Protein AF-A0A9D6R5R4-F1 (afdb_monomer)

Secondary structure (DSSP, 8-state):
-HHHHHHHHHHHHHT--TTPPPHHHHHHHHHHHHHHHHTT--HHHH-HHHHHHHTT-HHHHHHHHHHHHHHHHHHTT-PPPHHHHHHHHHHS--------------

Radius of gyration: 20.32 Å; Cα contacts (8 Å, |Δi|>4): 45; chains: 1; bounding box: 45×51×47 Å

pLDDT: mean 83.22, std 15.82, range [47.38, 98.5]

Nearest PDB structures (foldseek):
  4r5j-assembly2_B-2  TM=2.902E-01  e=8.129E+00  Escherichia coli K-12

Sequence (106 aa):
MAHELFIKLLRKIYATGESELDCERVRASLPAYVEFELAGNDPAVRFPQVKAHLAQCPDCAEEHEGLRAVASLEAKGALPEAEESLKRFEAEPVQESADIGAVPAP

Structure (mmCIF, N/CA/C/O backbone):
data_AF-A0A9D6R5R4-F1
#
_entry.id   AF-A0A9D6R5R4-F1
#
loop_
_atom_site.group_PDB
_atom_site.id
_atom_site.type_symbol
_atom_site.label_atom_id
_atom_site.label_alt_id
_atom_site.label_comp_id
_atom_site.label_asym_id
_atom_site.label_entity_id
_atom_site.label_seq_id
_atom_site.pdbx_PDB_ins_code
_atom_site.Cartn_x
_atom_site.Cartn_y
_atom_site.Cartn_z
_atom_site.occupancy
_atom_site.B_iso_or_equiv
_atom_site.auth_seq_id
_atom_site.auth_comp_id
_atom_site.auth_asym_id
_atom_site.auth_atom_id
_atom_site.pdbx_PDB_model_num
ATOM 1 N N . MET A 1 1 ? 28.691 -11.424 -5.730 1.00 59.09 1 MET A N 1
ATOM 2 C CA . MET A 1 1 ? 28.468 -10.115 -5.076 1.00 59.09 1 MET A CA 1
ATOM 3 C C . MET A 1 1 ? 28.360 -8.966 -6.084 1.00 59.09 1 MET A C 1
ATOM 5 O O . MET A 1 1 ? 27.246 -8.536 -6.336 1.00 59.09 1 MET A O 1
ATOM 9 N N . ALA A 1 2 ? 29.441 -8.501 -6.731 1.00 73.94 2 ALA A N 1
ATOM 10 C CA . ALA A 1 2 ? 29.382 -7.333 -7.637 1.00 73.94 2 ALA A CA 1
ATOM 11 C C . ALA A 1 2 ? 28.446 -7.510 -8.854 1.00 73.94 2 ALA A C 1
ATOM 13 O O . ALA A 1 2 ? 27.725 -6.589 -9.230 1.00 73.94 2 ALA A O 1
ATOM 14 N N . HIS A 1 3 ? 28.404 -8.717 -9.426 1.00 75.69 3 HIS A N 1
ATOM 15 C CA . HIS A 1 3 ? 27.540 -9.045 -10.565 1.00 75.69 3 HIS A CA 1
ATOM 16 C C . HIS A 1 3 ? 26.040 -8.942 -10.233 1.00 75.69 3 HIS A C 1
ATOM 18 O O . HIS A 1 3 ? 25.243 -8.491 -11.046 1.00 75.69 3 HIS A O 1
ATOM 24 N N . GLU A 1 4 ? 25.649 -9.297 -9.014 1.00 81.81 4 GLU A N 1
ATOM 25 C CA . GLU A 1 4 ? 24.248 -9.334 -8.589 1.00 81.81 4 GLU A CA 1
ATOM 26 C C . GLU A 1 4 ? 23.695 -7.925 -8.323 1.00 81.81 4 GLU A C 1
ATOM 28 O O . GLU A 1 4 ? 22.584 -7.590 -8.735 1.00 81.81 4 GLU A O 1
ATOM 33 N N . LEU A 1 5 ? 24.527 -7.060 -7.732 1.00 82.12 5 LEU A N 1
ATOM 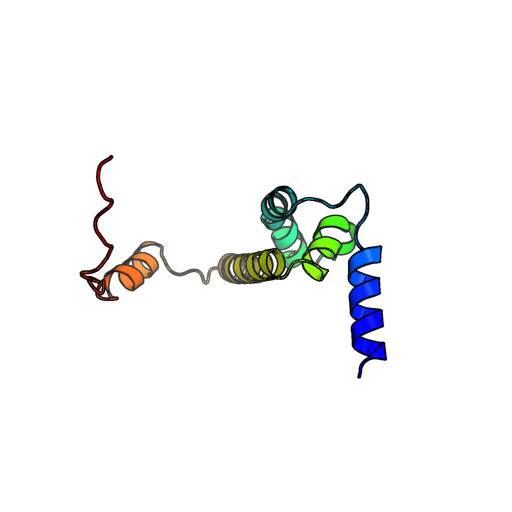34 C CA . LEU A 1 5 ? 24.273 -5.624 -7.594 1.00 82.12 5 LEU A CA 1
ATOM 35 C C . LEU A 1 5 ? 24.125 -4.935 -8.954 1.00 82.12 5 LEU A C 1
ATOM 37 O O . LEU A 1 5 ? 23.204 -4.142 -9.145 1.00 82.12 5 LEU A O 1
ATOM 41 N N . PHE A 1 6 ? 24.991 -5.278 -9.908 1.00 85.62 6 PHE A N 1
ATOM 42 C CA . PHE A 1 6 ? 24.944 -4.733 -11.261 1.00 85.62 6 PHE A CA 1
ATOM 43 C C . PHE A 1 6 ? 23.647 -5.111 -11.991 1.00 85.62 6 PHE A C 1
ATOM 45 O O . PHE A 1 6 ? 22.972 -4.244 -12.542 1.00 85.62 6 PHE A O 1
ATOM 52 N N . ILE A 1 7 ? 23.232 -6.379 -11.923 1.00 83.69 7 ILE A N 1
ATOM 53 C CA . ILE A 1 7 ? 21.969 -6.834 -12.525 1.00 83.69 7 ILE A CA 1
ATOM 54 C C . ILE A 1 7 ? 20.751 -6.191 -11.842 1.00 83.69 7 ILE A C 1
ATOM 56 O O . ILE A 1 7 ? 19.794 -5.814 -12.521 1.00 83.69 7 ILE A O 1
ATOM 60 N N . LYS A 1 8 ? 20.777 -6.010 -10.515 1.00 78.44 8 LYS A N 1
ATOM 61 C CA . LYS A 1 8 ? 19.713 -5.309 -9.776 1.00 78.44 8 LYS A CA 1
ATOM 62 C C . LYS A 1 8 ? 19.595 -3.841 -10.200 1.00 78.44 8 LYS A C 1
ATOM 64 O O . LYS A 1 8 ? 18.480 -3.349 -10.348 1.00 78.44 8 LYS A O 1
ATOM 69 N N . LEU A 1 9 ? 20.721 -3.165 -10.431 1.00 83.31 9 LEU A N 1
ATOM 70 C CA . LEU A 1 9 ? 20.749 -1.789 -10.927 1.00 83.31 9 LEU A CA 1
ATOM 71 C C . LEU A 1 9 ? 20.201 -1.692 -12.356 1.00 83.31 9 LEU A C 1
ATOM 73 O O . LEU A 1 9 ? 19.333 -0.864 -12.616 1.00 83.31 9 LEU A O 1
ATOM 77 N N . LEU A 1 10 ? 20.644 -2.571 -13.259 1.00 83.25 10 LEU A N 1
ATOM 78 C CA . LEU A 1 10 ? 20.149 -2.594 -14.636 1.00 83.25 10 LEU A CA 1
ATOM 79 C C . LEU A 1 10 ? 18.640 -2.841 -14.697 1.00 83.25 10 LEU A C 1
ATOM 81 O O . LEU A 1 10 ? 17.953 -2.162 -15.447 1.00 83.25 10 LEU A O 1
ATOM 85 N N . ARG A 1 11 ? 18.097 -3.745 -13.872 1.00 75.31 11 ARG A N 1
ATOM 86 C CA . ARG A 1 11 ? 16.642 -3.959 -13.787 1.00 75.31 11 ARG A CA 1
ATOM 87 C C . ARG A 1 11 ? 15.885 -2.701 -13.375 1.00 75.31 11 ARG A C 1
ATOM 89 O O . ARG A 1 11 ? 14.822 -2.457 -13.923 1.00 75.31 11 ARG A O 1
ATOM 96 N N . LYS A 1 12 ? 16.427 -1.906 -12.447 1.00 70.62 12 LYS A N 1
ATOM 97 C CA . LYS A 1 12 ? 15.811 -0.633 -12.051 1.00 70.62 12 LYS A CA 1
ATOM 98 C C . LYS A 1 12 ? 15.814 0.378 -13.196 1.00 70.62 12 LYS A C 1
ATOM 100 O O . LYS A 1 12 ? 14.790 0.997 -13.426 1.00 70.62 12 LYS A O 1
ATOM 105 N N . ILE A 1 13 ? 16.926 0.490 -13.925 1.00 75.19 13 ILE A N 1
ATOM 106 C CA . ILE A 1 13 ? 17.059 1.406 -15.070 1.00 75.19 13 ILE A 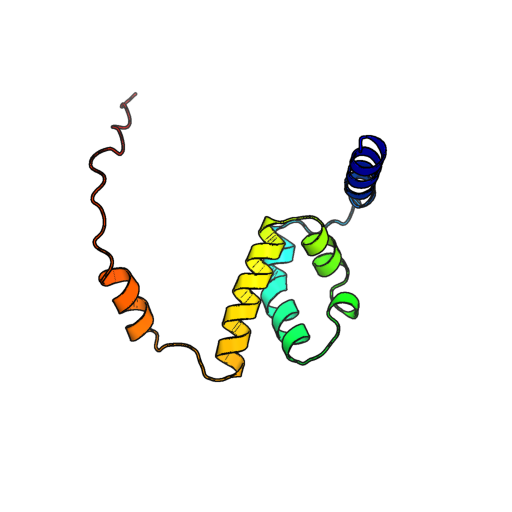CA 1
ATOM 107 C C . ILE A 1 13 ? 16.148 0.982 -16.229 1.00 75.19 13 ILE A C 1
ATOM 109 O O . ILE A 1 13 ? 15.449 1.803 -16.792 1.00 75.19 13 ILE A O 1
ATOM 113 N N . TYR A 1 14 ? 16.110 -0.299 -16.591 1.00 66.75 14 TYR A N 1
ATOM 114 C CA . TYR A 1 14 ? 15.262 -0.762 -17.697 1.00 66.75 14 TYR A CA 1
ATOM 115 C C . TYR A 1 14 ? 13.773 -0.817 -17.353 1.00 66.75 14 TYR A C 1
ATOM 117 O O . TYR A 1 14 ? 12.946 -0.908 -18.255 1.00 66.75 14 TYR A O 1
ATOM 125 N N . ALA A 1 15 ? 13.432 -0.787 -16.067 1.00 63.72 15 ALA A N 1
ATOM 126 C CA . ALA A 1 15 ? 12.052 -0.670 -15.633 1.00 63.72 15 ALA A CA 1
ATOM 127 C C . ALA A 1 15 ? 11.542 0.784 -15.687 1.00 63.72 15 ALA A C 1
ATOM 129 O O . ALA A 1 15 ? 10.332 0.968 -15.606 1.00 63.72 15 ALA A O 1
ATOM 130 N N . THR A 1 16 ? 12.416 1.781 -15.919 1.00 59.25 16 THR A N 1
ATOM 131 C CA . THR A 1 16 ? 11.976 3.145 -16.241 1.00 59.25 16 THR A CA 1
ATOM 132 C C . THR A 1 16 ? 11.490 3.231 -17.681 1.00 59.25 16 THR A C 1
ATOM 134 O O . THR A 1 16 ? 12.282 3.107 -18.615 1.00 59.25 16 THR A O 1
ATOM 137 N N . GLY A 1 17 ? 10.182 3.410 -17.863 1.00 58.66 17 GLY A N 1
ATOM 138 C CA . GLY A 1 17 ? 9.543 3.642 -19.159 1.00 58.66 17 GLY A CA 1
ATOM 139 C C . GLY A 1 17 ? 8.946 5.047 -19.254 1.00 58.66 17 GLY A C 1
ATOM 140 O O . GLY A 1 17 ? 8.630 5.664 -18.243 1.00 58.66 17 GLY A O 1
ATOM 141 N N . GLU A 1 18 ? 8.726 5.548 -20.473 1.00 52.19 18 GLU A N 1
ATOM 142 C CA . GLU A 1 18 ? 8.135 6.881 -20.721 1.00 52.19 18 GLU A CA 1
ATOM 143 C C . GLU A 1 18 ? 6.720 7.073 -20.127 1.00 52.19 18 GLU A C 1
ATOM 145 O O . GLU A 1 18 ? 6.230 8.197 -20.060 1.00 52.19 18 GLU A O 1
ATOM 150 N N . SER A 1 19 ? 6.059 5.997 -19.680 1.00 56.06 19 SER A N 1
ATOM 151 C CA . SER A 1 19 ? 4.729 6.018 -19.054 1.00 56.06 19 SER A CA 1
ATOM 152 C C . SER A 1 19 ? 4.730 5.502 -17.608 1.00 56.06 19 SER A C 1
ATOM 154 O O . SER A 1 19 ? 3.799 4.802 -17.196 1.00 56.06 19 SER A O 1
ATOM 156 N N . GLU A 1 20 ? 5.779 5.770 -16.834 1.00 61.91 20 GLU A N 1
ATOM 157 C CA . GLU A 1 20 ? 5.710 5.543 -15.391 1.00 61.91 20 GLU A CA 1
ATOM 158 C C . GLU A 1 20 ? 4.645 6.465 -14.785 1.00 61.91 20 GLU A C 1
ATOM 160 O O . GLU A 1 20 ? 4.685 7.686 -14.948 1.00 61.91 20 GLU A O 1
ATOM 165 N N . LEU A 1 21 ? 3.656 5.879 -14.103 1.00 74.94 21 LEU A N 1
ATOM 166 C CA . LEU A 1 21 ? 2.830 6.665 -13.196 1.00 74.94 21 LEU A CA 1
ATOM 167 C C . LEU A 1 21 ? 3.767 7.233 -12.132 1.00 74.94 21 LEU A C 1
ATOM 169 O O . LEU A 1 21 ? 4.504 6.483 -11.488 1.00 74.94 21 LEU A O 1
ATOM 173 N N . ASP A 1 22 ? 3.746 8.552 -11.975 1.00 85.56 22 ASP A N 1
ATOM 174 C CA . ASP A 1 22 ? 4.419 9.202 -10.861 1.00 85.56 22 ASP A CA 1
ATOM 175 C C . ASP A 1 22 ? 3.807 8.747 -9.521 1.00 85.56 22 ASP A C 1
ATOM 177 O O . ASP A 1 22 ? 2.701 8.193 -9.461 1.00 85.56 22 ASP A O 1
ATOM 181 N N . CYS A 1 23 ? 4.540 8.975 -8.429 1.00 92.19 23 CYS A N 1
ATOM 182 C CA . CYS A 1 23 ? 4.102 8.562 -7.098 1.00 92.19 23 CYS A CA 1
ATOM 183 C C . CYS A 1 23 ? 2.729 9.153 -6.734 1.00 92.19 23 CYS A C 1
ATOM 185 O O . CYS A 1 23 ? 1.940 8.498 -6.065 1.00 92.19 23 CYS A O 1
ATOM 187 N N . GLU A 1 24 ? 2.408 10.372 -7.179 1.00 93.19 24 GLU A N 1
ATOM 188 C CA . GLU A 1 24 ? 1.131 11.023 -6.869 1.00 93.19 24 GLU A CA 1
ATOM 189 C C . GLU A 1 24 ? -0.052 10.284 -7.502 1.00 93.19 24 GLU A C 1
ATOM 191 O O . GLU A 1 24 ? -1.026 9.962 -6.818 1.00 93.19 24 GLU A O 1
ATOM 196 N N . ARG A 1 25 ? 0.057 9.926 -8.782 1.00 93.00 25 ARG A N 1
ATOM 197 C CA . ARG A 1 25 ? -0.958 9.145 -9.499 1.00 93.00 25 ARG A CA 1
ATOM 198 C C . ARG A 1 25 ? -1.104 7.736 -8.939 1.00 93.00 25 ARG A C 1
ATOM 200 O O . ARG A 1 25 ? -2.221 7.214 -8.886 1.00 93.00 25 ARG A O 1
ATOM 207 N N . VAL A 1 26 ? 0.001 7.120 -8.519 1.00 94.50 26 VAL A N 1
ATOM 208 C CA . VAL A 1 26 ? -0.021 5.808 -7.860 1.00 94.50 26 VAL A CA 1
ATOM 209 C C . VAL A 1 26 ? -0.770 5.893 -6.540 1.00 94.50 26 VAL A C 1
ATOM 211 O O . VAL A 1 26 ? -1.732 5.150 -6.362 1.00 94.50 26 VAL A O 1
ATOM 214 N N . ARG A 1 27 ? -0.414 6.845 -5.669 1.00 95.62 27 ARG A N 1
ATOM 215 C CA . ARG A 1 27 ? -1.094 7.071 -4.385 1.00 95.62 27 ARG A CA 1
ATOM 216 C C . ARG A 1 27 ? -2.584 7.337 -4.548 1.00 95.62 27 ARG A C 1
ATOM 218 O O . ARG A 1 27 ? -3.389 6.725 -3.855 1.00 95.62 27 ARG A O 1
ATOM 225 N N . ALA A 1 28 ? -2.965 8.165 -5.519 1.00 96.19 28 ALA A N 1
ATOM 226 C CA . ALA A 1 28 ? -4.370 8.427 -5.830 1.00 96.19 28 ALA A CA 1
ATOM 227 C C . ALA A 1 28 ? -5.136 7.163 -6.276 1.00 96.19 28 ALA A C 1
ATOM 229 O O . ALA A 1 28 ? -6.351 7.083 -6.107 1.00 96.19 28 ALA A O 1
ATOM 230 N N . SER A 1 29 ? -4.435 6.168 -6.827 1.00 96.56 29 SER A N 1
ATOM 231 C CA . SER A 1 29 ? -5.015 4.899 -7.282 1.00 96.56 29 SER A CA 1
ATOM 232 C C . SER A 1 29 ? -5.032 3.807 -6.203 1.00 96.56 29 SER A C 1
ATOM 234 O O . SER A 1 29 ? -5.723 2.801 -6.378 1.00 96.56 29 SER A O 1
ATOM 236 N N . LEU A 1 30 ? -4.291 3.976 -5.099 1.00 97.69 30 LEU A N 1
ATOM 237 C CA . LEU A 1 30 ? -4.154 2.960 -4.051 1.00 97.69 30 LEU A CA 1
ATOM 238 C C . LEU A 1 30 ? -5.479 2.532 -3.400 1.00 97.69 30 LEU A C 1
ATOM 240 O O . LEU A 1 30 ? -5.629 1.327 -3.196 1.00 97.69 30 LEU A O 1
ATOM 244 N N . PRO A 1 31 ? -6.460 3.420 -3.127 1.00 97.69 31 PRO A N 1
ATOM 245 C CA . PRO A 1 31 ? -7.742 2.997 -2.559 1.00 97.69 31 PRO A CA 1
ATOM 246 C C . PRO A 1 31 ? -8.451 1.950 -3.428 1.00 97.69 31 PRO A C 1
ATOM 248 O O . PRO A 1 31 ? -8.724 0.842 -2.971 1.00 97.69 31 PRO A O 1
ATOM 251 N N . ALA A 1 32 ? -8.630 2.241 -4.720 1.00 97.44 32 ALA A N 1
ATOM 252 C CA . ALA A 1 32 ? -9.269 1.319 -5.659 1.00 97.44 32 ALA A CA 1
ATOM 253 C C . ALA A 1 32 ? -8.449 0.033 -5.870 1.00 97.44 32 AL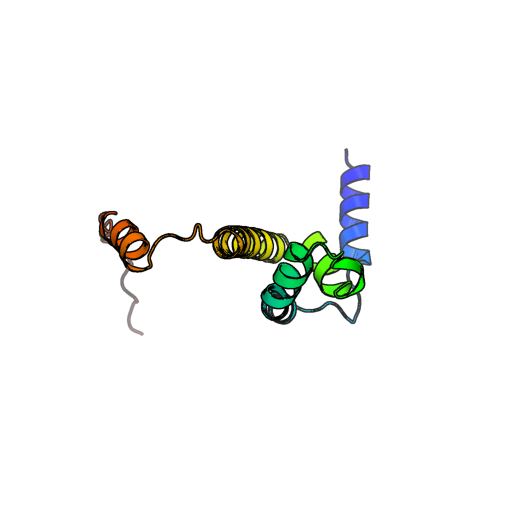A A C 1
ATOM 255 O O . ALA A 1 32 ? -9.012 -1.048 -6.045 1.00 97.44 32 ALA A O 1
ATOM 256 N N . TYR A 1 33 ? -7.117 0.138 -5.851 1.00 98.12 33 TYR A N 1
ATOM 257 C CA . TYR A 1 33 ? -6.225 -1.017 -5.929 1.00 98.12 33 TYR A CA 1
ATOM 258 C C . TYR A 1 33 ? -6.426 -1.965 -4.733 1.00 98.12 33 TYR A C 1
ATOM 260 O O . TYR A 1 33 ? -6.578 -3.172 -4.928 1.00 98.12 33 TYR A O 1
ATOM 268 N N . VAL A 1 34 ? -6.452 -1.429 -3.506 1.00 98.38 34 VAL A N 1
ATOM 269 C CA . VAL A 1 34 ? -6.617 -2.198 -2.261 1.00 98.38 34 VAL A CA 1
ATOM 270 C C . VAL A 1 34 ? -8.009 -2.810 -2.167 1.00 98.38 34 VAL A C 1
ATOM 272 O O . VAL A 1 34 ? -8.126 -3.987 -1.837 1.00 98.38 34 VAL A O 1
ATOM 275 N N . GLU A 1 35 ? -9.062 -2.064 -2.500 1.00 97.50 35 GLU A N 1
ATOM 276 C CA . GLU A 1 35 ? -10.428 -2.600 -2.542 1.00 97.50 35 GLU A CA 1
ATOM 277 C C . GLU A 1 35 ? -10.530 -3.795 -3.497 1.00 97.50 35 GLU A C 1
ATOM 279 O O . GLU A 1 35 ? -11.076 -4.846 -3.149 1.00 97.50 35 GLU A O 1
ATOM 284 N N . PHE A 1 36 ? -9.951 -3.664 -4.693 1.00 98.00 36 PHE A N 1
ATOM 285 C CA . PHE A 1 36 ? -9.943 -4.728 -5.690 1.00 98.00 36 PHE A CA 1
ATOM 286 C C . PHE A 1 36 ? -9.168 -5.967 -5.212 1.00 98.00 36 PHE A C 1
ATOM 288 O O . PHE A 1 36 ? -9.630 -7.093 -5.421 1.00 98.00 36 PHE A O 1
ATOM 295 N N . GLU A 1 37 ? -8.030 -5.759 -4.540 1.00 97.62 37 GLU A N 1
ATOM 296 C CA . GLU A 1 37 ? -7.215 -6.808 -3.916 1.00 97.62 37 GLU A CA 1
ATOM 297 C C . GLU A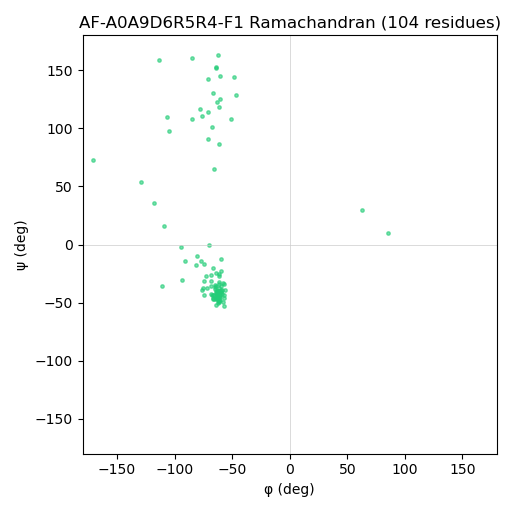 1 37 ? -7.964 -7.524 -2.779 1.00 97.62 37 GLU A C 1
ATOM 299 O O . GLU A 1 37 ? -7.981 -8.754 -2.722 1.00 97.62 37 GLU A O 1
ATOM 304 N N . LEU A 1 38 ? -8.620 -6.778 -1.885 1.00 97.44 38 LEU A N 1
ATOM 305 C CA . LEU A 1 38 ? -9.377 -7.328 -0.754 1.00 97.44 38 LEU A CA 1
ATOM 306 C C . LEU A 1 38 ? -10.638 -8.078 -1.195 1.00 97.44 38 LEU A C 1
ATOM 308 O O . LEU A 1 38 ? -11.047 -9.025 -0.523 1.00 97.44 38 LEU A O 1
ATOM 312 N N . ALA A 1 39 ? -11.205 -7.728 -2.350 1.00 96.69 39 ALA A N 1
ATOM 313 C CA . ALA A 1 39 ? -12.255 -8.504 -3.005 1.00 96.69 39 ALA A CA 1
ATOM 314 C C . ALA A 1 39 ? -11.755 -9.845 -3.596 1.00 96.69 39 ALA A C 1
ATOM 316 O O . ALA A 1 39 ? -12.546 -10.596 -4.164 1.00 96.69 39 ALA A O 1
ATOM 317 N N . GLY A 1 40 ? -10.460 -10.165 -3.464 1.00 96.81 40 GLY A N 1
ATOM 318 C CA . GLY A 1 40 ? -9.857 -11.427 -3.901 1.00 96.81 40 GLY A CA 1
ATOM 319 C C . GLY A 1 40 ? -9.440 -11.456 -5.372 1.00 96.81 40 GLY A C 1
ATOM 320 O O . GLY A 1 40 ? -9.109 -12.523 -5.888 1.00 96.81 40 GLY A O 1
ATOM 321 N N . ASN A 1 41 ? -9.458 -10.311 -6.059 1.00 97.75 41 ASN A N 1
ATOM 322 C CA . ASN A 1 41 ? -9.008 -10.219 -7.445 1.00 97.75 41 ASN A CA 1
ATOM 323 C C . ASN A 1 41 ? -7.488 -10.022 -7.522 1.00 97.75 41 ASN A C 1
ATOM 325 O O . ASN A 1 41 ? -6.873 -9.550 -6.571 1.00 97.75 41 ASN A O 1
ATOM 329 N N . ASP A 1 42 ? -6.892 -10.320 -8.681 1.00 96.31 42 ASP A N 1
ATOM 330 C CA . ASP A 1 42 ? -5.487 -10.010 -8.967 1.00 96.31 42 ASP A CA 1
ATOM 331 C C . ASP A 1 42 ? -5.340 -8.568 -9.496 1.00 96.31 42 ASP A C 1
ATOM 333 O O . ASP A 1 42 ? -5.697 -8.293 -10.653 1.00 96.31 42 ASP A O 1
ATOM 337 N N . PRO A 1 43 ? -4.784 -7.627 -8.708 1.00 93.75 43 PRO A N 1
ATOM 338 C CA . PRO A 1 43 ? -4.641 -6.242 -9.133 1.00 93.75 43 PRO A CA 1
ATOM 339 C C . PRO A 1 43 ? -3.666 -6.064 -10.298 1.00 93.75 43 PRO A C 1
ATOM 341 O O . PRO A 1 43 ? -3.761 -5.061 -11.000 1.00 93.75 43 PRO A O 1
ATOM 344 N N . ALA A 1 44 ? -2.762 -7.017 -10.559 1.00 91.88 44 ALA A N 1
ATOM 345 C CA . ALA A 1 44 ? -1.832 -6.929 -11.684 1.00 91.88 44 ALA A CA 1
ATOM 346 C C . ALA A 1 44 ? -2.554 -6.947 -13.043 1.00 91.88 44 ALA A C 1
ATOM 348 O O . ALA A 1 44 ? -2.041 -6.398 -14.017 1.00 91.88 44 ALA A O 1
ATOM 349 N N . VAL A 1 45 ? -3.763 -7.518 -13.104 1.00 94.25 45 VAL A N 1
ATOM 350 C CA . VAL A 1 45 ? -4.593 -7.544 -14.317 1.00 94.25 45 VAL A CA 1
ATOM 351 C C . VAL A 1 45 ? -5.216 -6.175 -14.596 1.00 94.25 45 VAL A C 1
ATOM 353 O O . VAL A 1 45 ? -5.247 -5.725 -15.741 1.00 94.25 45 VAL A O 1
ATOM 356 N N . ARG A 1 46 ? -5.727 -5.502 -13.558 1.00 94.19 46 ARG A N 1
ATOM 357 C CA . ARG A 1 46 ? -6.481 -4.244 -13.702 1.00 94.19 46 ARG A CA 1
ATOM 358 C C . ARG A 1 46 ? -5.612 -2.996 -13.554 1.00 94.19 46 ARG A C 1
ATOM 360 O O . ARG A 1 46 ? -5.897 -1.984 -14.191 1.00 94.19 46 ARG A O 1
ATOM 367 N N . PHE A 1 47 ? -4.551 -3.085 -12.759 1.00 95.31 47 PHE A N 1
ATOM 368 C CA . PHE A 1 47 ? -3.651 -1.994 -12.393 1.00 95.31 47 PHE A CA 1
ATOM 369 C C . PHE A 1 47 ? -2.171 -2.370 -12.617 1.00 95.31 47 PHE A C 1
ATOM 371 O O . PHE A 1 47 ? -1.352 -2.245 -11.700 1.00 95.31 47 PHE A O 1
ATOM 378 N N . PRO A 1 48 ? -1.778 -2.814 -13.828 1.00 92.81 48 PRO A N 1
ATOM 379 C CA . PRO A 1 48 ? -0.419 -3.299 -14.085 1.00 92.81 48 PRO A CA 1
ATOM 380 C C . PRO A 1 48 ? 0.661 -2.241 -13.807 1.00 92.81 48 PRO A C 1
ATOM 382 O O . PRO A 1 48 ? 1.726 -2.569 -13.293 1.00 92.81 48 PRO A O 1
ATOM 385 N N . GLN A 1 49 ? 0.376 -0.964 -14.086 1.00 91.50 49 GLN A N 1
ATOM 386 C CA . GLN A 1 49 ? 1.316 0.142 -13.857 1.00 91.50 49 GLN A CA 1
ATOM 387 C C . GLN A 1 49 ? 1.498 0.463 -12.367 1.00 91.50 49 GLN A C 1
ATOM 389 O O . GLN A 1 49 ? 2.617 0.714 -11.932 1.00 91.50 49 GLN A O 1
ATOM 394 N N . VAL A 1 50 ? 0.424 0.388 -11.571 1.00 94.25 50 VAL A N 1
ATOM 395 C CA . VAL A 1 50 ? 0.502 0.536 -10.107 1.00 94.25 50 VAL A CA 1
ATOM 396 C C . VAL A 1 50 ? 1.334 -0.603 -9.527 1.00 94.25 50 VAL A C 1
ATOM 398 O O . VAL A 1 50 ? 2.270 -0.357 -8.774 1.00 94.25 50 VAL A O 1
ATOM 401 N N . LYS A 1 51 ? 1.071 -1.850 -9.946 1.00 94.62 51 LYS A N 1
ATOM 402 C CA . LYS A 1 51 ? 1.846 -3.014 -9.496 1.00 94.62 51 LYS A CA 1
ATOM 403 C C . LYS A 1 51 ? 3.336 -2.882 -9.825 1.00 94.62 51 LYS A C 1
ATOM 405 O O . LYS A 1 51 ? 4.168 -3.219 -8.984 1.00 94.62 51 LYS A O 1
ATOM 410 N N . ALA A 1 52 ? 3.663 -2.407 -11.028 1.00 91.38 52 ALA A N 1
ATOM 411 C CA . ALA A 1 52 ? 5.042 -2.166 -11.441 1.00 91.38 52 ALA A CA 1
ATOM 412 C C . ALA A 1 52 ? 5.721 -1.112 -10.552 1.00 91.38 52 ALA A C 1
ATOM 414 O O . ALA A 1 52 ? 6.792 -1.381 -10.009 1.00 91.38 52 ALA A O 1
ATOM 415 N N . HIS A 1 53 ? 5.058 0.022 -10.312 1.00 92.00 53 HIS A N 1
ATOM 416 C CA . HIS A 1 53 ? 5.602 1.097 -9.484 1.00 92.00 53 HIS A CA 1
ATOM 417 C C . HIS A 1 53 ? 5.829 0.660 -8.029 1.00 92.00 53 HIS A C 1
ATOM 419 O O . HIS A 1 53 ? 6.887 0.932 -7.464 1.00 92.00 53 HIS A O 1
ATOM 425 N N . LEU A 1 54 ? 4.892 -0.085 -7.430 1.00 94.19 54 LEU A N 1
ATOM 426 C CA . LEU A 1 54 ? 5.049 -0.628 -6.072 1.00 94.19 54 LEU A CA 1
ATOM 427 C C . LEU A 1 54 ? 6.247 -1.586 -5.953 1.00 94.19 54 LEU A C 1
ATOM 429 O O . LEU A 1 54 ? 6.845 -1.703 -4.889 1.00 94.19 54 LEU A O 1
ATOM 433 N N . ALA A 1 55 ? 6.648 -2.249 -7.041 1.00 92.25 55 ALA A N 1
ATOM 434 C CA . ALA A 1 55 ? 7.852 -3.081 -7.054 1.00 92.25 55 ALA A CA 1
ATOM 435 C C . ALA A 1 55 ? 9.160 -2.264 -7.140 1.00 92.25 55 ALA A C 1
ATOM 437 O O . ALA A 1 55 ? 10.245 -2.816 -6.928 1.00 92.25 55 ALA A O 1
ATOM 438 N N . GLN A 1 56 ? 9.079 -0.972 -7.471 1.00 85.75 56 GLN A N 1
ATOM 439 C CA . GLN A 1 56 ? 10.227 -0.092 -7.704 1.00 85.75 56 GLN A CA 1
ATOM 440 C C . GLN A 1 56 ? 10.404 0.979 -6.617 1.00 85.75 56 GLN A C 1
ATOM 442 O O . GLN A 1 56 ? 11.550 1.297 -6.284 1.00 85.75 56 GLN A O 1
ATOM 447 N N . CYS A 1 57 ? 9.307 1.516 -6.071 1.00 91.75 57 CYS A N 1
ATOM 448 C CA . CYS A 1 57 ? 9.286 2.615 -5.105 1.00 91.75 57 CYS A CA 1
ATOM 449 C C . CYS A 1 57 ? 8.940 2.109 -3.689 1.00 91.75 57 CYS A C 1
ATOM 451 O O . CYS A 1 57 ? 7.786 1.746 -3.451 1.00 91.75 57 CYS A O 1
ATOM 453 N N . PRO A 1 58 ? 9.905 2.102 -2.746 1.00 91.19 58 PRO A N 1
ATOM 454 C CA . PRO A 1 58 ? 9.665 1.682 -1.364 1.00 91.19 58 PRO A CA 1
ATOM 455 C C . PRO A 1 58 ? 8.601 2.520 -0.651 1.00 91.19 58 PRO A C 1
ATOM 457 O O . PRO A 1 58 ? 7.748 1.947 0.011 1.00 91.19 58 PRO A O 1
ATOM 460 N N . ASP A 1 59 ? 8.603 3.840 -0.846 1.00 95.00 59 ASP A N 1
ATOM 461 C CA . ASP A 1 59 ? 7.666 4.746 -0.172 1.00 95.00 59 ASP A CA 1
ATOM 462 C C . ASP A 1 59 ? 6.213 4.436 -0.570 1.00 95.00 59 ASP A C 1
ATOM 464 O O . ASP A 1 59 ? 5.337 4.290 0.275 1.00 95.00 59 ASP A O 1
ATOM 468 N N . CYS A 1 60 ? 5.954 4.229 -1.868 1.00 96.50 60 CYS A N 1
ATOM 469 C CA . CYS A 1 60 ? 4.617 3.842 -2.326 1.00 96.50 60 CYS A CA 1
ATOM 470 C C . CYS A 1 60 ? 4.233 2.422 -1.877 1.00 96.50 60 CYS A C 1
ATOM 472 O O . CYS A 1 60 ? 3.050 2.152 -1.674 1.00 96.50 60 CYS A O 1
ATOM 474 N N . ALA A 1 61 ? 5.204 1.511 -1.739 1.00 97.31 61 ALA A N 1
ATOM 475 C CA . ALA A 1 61 ? 4.961 0.171 -1.208 1.00 97.31 61 ALA A CA 1
ATOM 476 C C . ALA A 1 61 ? 4.558 0.216 0.274 1.00 97.31 61 ALA A C 1
ATOM 478 O O . ALA A 1 61 ? 3.590 -0.434 0.655 1.00 97.31 61 ALA A O 1
ATOM 479 N N . GLU A 1 62 ? 5.236 1.031 1.082 1.00 98.31 62 GLU A N 1
ATOM 480 C CA . GLU A 1 62 ? 4.887 1.256 2.487 1.00 98.31 62 GLU A CA 1
ATOM 481 C C . GLU A 1 62 ? 3.483 1.862 2.628 1.00 98.31 62 GLU A C 1
ATOM 483 O O . GLU A 1 62 ? 2.666 1.374 3.412 1.00 98.31 62 GLU A O 1
ATOM 488 N N . GLU A 1 63 ? 3.154 2.870 1.816 1.00 98.12 63 GLU A N 1
ATOM 489 C CA . GLU A 1 63 ? 1.812 3.459 1.805 1.00 98.12 63 GLU A CA 1
ATOM 490 C C . GLU A 1 63 ? 0.725 2.444 1.411 1.00 98.12 63 GLU A C 1
ATOM 492 O O . GLU A 1 63 ? -0.346 2.412 2.025 1.00 98.12 63 GLU A O 1
ATOM 497 N N . HIS A 1 64 ? 0.994 1.576 0.426 1.00 98.50 64 HIS A N 1
ATOM 498 C CA . HIS A 1 64 ? 0.097 0.470 0.065 1.00 98.50 64 HIS A CA 1
ATOM 499 C C . HIS A 1 64 ? -0.102 -0.498 1.232 1.00 98.50 64 HIS A C 1
ATOM 501 O O . HIS A 1 64 ? -1.244 -0.843 1.542 1.00 98.50 64 HIS A O 1
ATOM 507 N N . GLU A 1 65 ? 0.977 -0.927 1.887 1.00 98.50 65 GLU A N 1
ATOM 508 C CA . GLU A 1 65 ? 0.919 -1.852 3.020 1.00 98.50 65 GLU A CA 1
ATOM 509 C C . GLU A 1 65 ? 0.104 -1.272 4.182 1.00 98.50 65 GLU A C 1
ATOM 511 O O . GLU A 1 65 ? -0.779 -1.955 4.716 1.00 98.50 65 GLU A O 1
ATOM 516 N N . GLY A 1 66 ? 0.340 -0.003 4.526 1.00 98.00 66 GLY A N 1
ATOM 517 C CA . GLY A 1 66 ? -0.404 0.711 5.561 1.00 98.00 66 GLY A CA 1
ATOM 518 C C . GLY A 1 66 ? -1.891 0.829 5.228 1.00 98.00 66 GLY A C 1
ATOM 519 O O . GLY A 1 66 ? -2.743 0.445 6.036 1.00 98.00 66 GLY A O 1
ATOM 520 N N . LEU A 1 67 ? -2.219 1.279 4.012 1.00 98.19 67 LEU A N 1
ATOM 521 C CA . LEU A 1 67 ? -3.607 1.403 3.566 1.00 98.19 67 LEU A CA 1
ATOM 522 C C . LEU A 1 67 ? -4.323 0.048 3.562 1.00 98.19 67 LEU A C 1
ATOM 524 O O . LEU A 1 67 ? -5.445 -0.070 4.055 1.00 98.19 67 LEU A O 1
ATOM 528 N N . ARG A 1 68 ? -3.665 -0.999 3.058 1.00 98.31 68 ARG A N 1
ATOM 529 C CA . ARG A 1 68 ? -4.201 -2.363 3.031 1.00 98.31 68 ARG A CA 1
ATOM 530 C C . ARG A 1 68 ? -4.453 -2.911 4.431 1.00 98.31 68 ARG A C 1
ATOM 532 O O . ARG A 1 68 ? -5.452 -3.602 4.642 1.00 98.31 68 ARG A O 1
ATOM 539 N N . ALA A 1 69 ? -3.563 -2.636 5.382 1.00 97.75 69 ALA A N 1
ATOM 540 C CA . ALA A 1 69 ? -3.741 -3.055 6.766 1.00 97.75 69 ALA A CA 1
ATOM 541 C C . ALA A 1 69 ? -5.001 -2.424 7.378 1.00 97.75 69 ALA A C 1
ATOM 543 O O . ALA A 1 69 ? -5.835 -3.149 7.926 1.00 97.75 69 ALA A O 1
ATOM 544 N N . VAL A 1 70 ? -5.178 -1.108 7.213 1.00 96.38 70 VAL A N 1
ATOM 545 C CA . VAL A 1 70 ? -6.361 -0.376 7.696 1.00 96.38 70 VAL A CA 1
ATOM 546 C C . VAL A 1 70 ? -7.635 -0.877 7.015 1.00 96.38 70 VAL A C 1
ATOM 548 O O . VAL A 1 70 ? -8.572 -1.281 7.701 1.00 96.38 70 VAL A O 1
ATOM 551 N N . ALA A 1 71 ? -7.648 -0.962 5.684 1.00 97.19 71 ALA A N 1
ATOM 552 C CA . ALA A 1 71 ? -8.802 -1.448 4.928 1.00 97.19 71 ALA A CA 1
ATOM 553 C C . ALA A 1 71 ? -9.169 -2.905 5.282 1.00 97.19 71 ALA A C 1
ATOM 555 O O . ALA A 1 71 ? -10.341 -3.277 5.301 1.00 97.19 71 ALA A O 1
ATOM 556 N N . SER A 1 72 ? -8.190 -3.752 5.631 1.00 97.44 72 SER A N 1
ATOM 557 C CA . SER A 1 72 ? -8.471 -5.113 6.105 1.00 97.44 72 SER A CA 1
ATOM 558 C C . SER A 1 72 ? -9.147 -5.139 7.476 1.00 97.44 72 SER A C 1
ATOM 560 O O . SER A 1 72 ? -9.959 -6.033 7.724 1.00 97.44 72 SER A O 1
ATOM 562 N N . LEU A 1 73 ? -8.801 -4.214 8.376 1.00 96.50 73 LEU A N 1
ATOM 563 C CA . LEU A 1 73 ? -9.478 -4.076 9.668 1.00 96.50 73 LEU A CA 1
ATOM 564 C C . LEU A 1 73 ? -10.903 -3.567 9.468 1.00 96.50 73 LEU A C 1
ATOM 566 O O . LEU A 1 73 ? -11.828 -4.124 10.055 1.00 96.50 73 LEU A O 1
ATOM 570 N N . GLU A 1 74 ? -11.086 -2.585 8.587 1.00 95.38 74 GLU A N 1
ATOM 571 C CA . GLU A 1 74 ? -12.399 -2.052 8.222 1.00 95.38 74 GLU A CA 1
ATOM 572 C C . GLU A 1 74 ? -13.319 -3.142 7.670 1.00 95.38 74 GLU A C 1
ATOM 574 O O . GLU A 1 74 ? -14.418 -3.344 8.183 1.00 95.38 74 GLU A O 1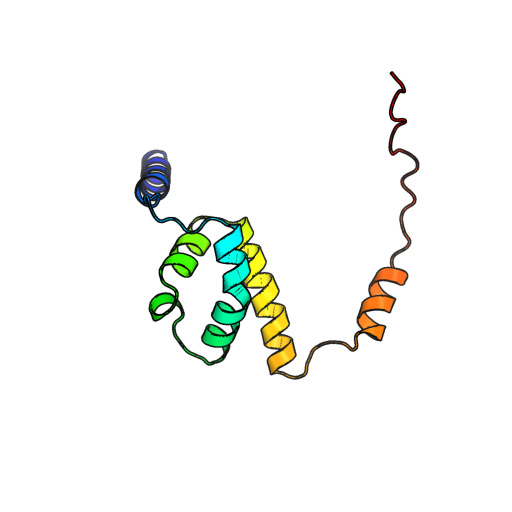
ATOM 579 N N . ALA A 1 75 ? -12.835 -3.932 6.708 1.00 94.31 75 ALA A N 1
ATOM 580 C CA . ALA A 1 75 ? -13.588 -5.039 6.120 1.00 94.31 75 ALA A CA 1
ATOM 581 C C . ALA A 1 75 ? -14.010 -6.109 7.147 1.00 94.31 75 ALA A C 1
ATOM 583 O O 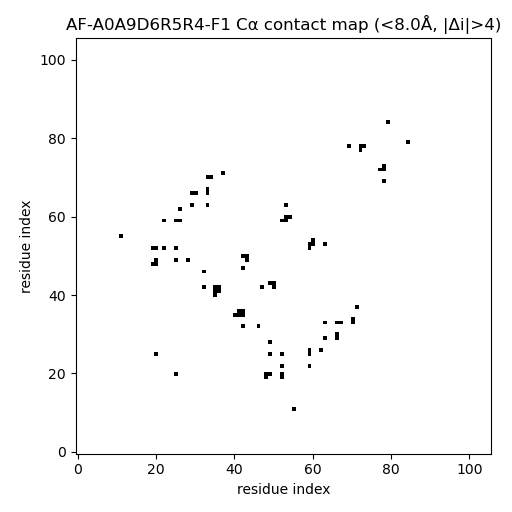. ALA A 1 75 ? -14.961 -6.855 6.916 1.00 94.31 75 ALA A O 1
ATOM 584 N N . LYS A 1 76 ? -13.309 -6.200 8.284 1.00 95.62 76 LYS A N 1
ATOM 585 C CA . LYS A 1 76 ? -13.628 -7.107 9.398 1.00 95.62 76 LYS A CA 1
ATOM 586 C C . LYS A 1 76 ? -14.483 -6.447 10.485 1.00 95.62 76 LYS A C 1
ATOM 588 O O . LYS A 1 76 ? -14.809 -7.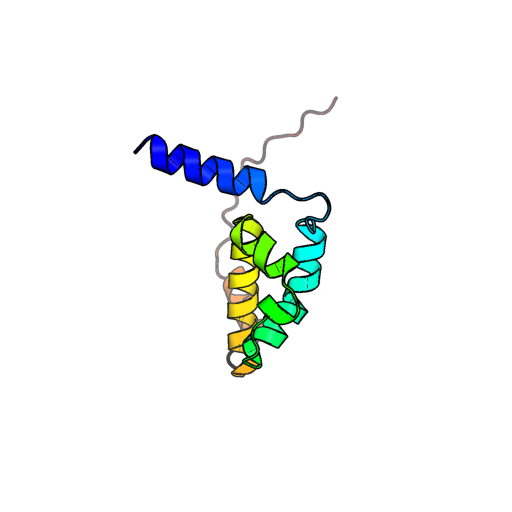119 11.459 1.00 95.62 76 LYS A O 1
ATOM 593 N N . GLY A 1 77 ? -14.805 -5.157 10.359 1.00 94.81 77 GLY A N 1
ATOM 594 C CA . GLY A 1 77 ? -15.447 -4.373 11.416 1.00 94.81 77 GLY A CA 1
ATOM 595 C C . GLY A 1 77 ? -14.584 -4.255 12.676 1.00 94.81 77 GLY A C 1
ATOM 596 O O . GLY A 1 77 ? -15.114 -4.200 13.778 1.00 94.81 77 GLY A O 1
ATOM 597 N N . ALA A 1 78 ? -13.258 -4.291 12.520 1.00 94.00 78 ALA A N 1
ATOM 598 C CA . ALA A 1 78 ? -12.280 -4.345 13.606 1.00 94.00 78 ALA A CA 1
ATOM 599 C C . ALA A 1 78 ? -11.483 -3.037 13.765 1.00 94.00 78 ALA A C 1
ATOM 601 O O . ALA A 1 78 ? -10.417 -3.039 14.384 1.00 94.00 78 ALA A O 1
ATOM 602 N N . LEU A 1 79 ? -11.955 -1.936 13.172 1.00 91.81 79 LEU A N 1
ATOM 603 C CA . LEU A 1 79 ? -11.377 -0.621 13.433 1.00 91.81 79 LEU A CA 1
ATOM 604 C C . LEU A 1 79 ? -11.738 -0.163 14.853 1.00 91.81 79 LEU A C 1
ATOM 606 O O . LEU A 1 79 ? -12.857 -0.413 15.300 1.00 91.81 79 LEU A O 1
ATOM 610 N N . PRO A 1 80 ? -10.814 0.505 15.563 1.00 87.62 80 PRO A N 1
ATOM 611 C CA . PRO A 1 80 ? -11.155 1.186 16.804 1.00 87.62 80 PRO A CA 1
ATOM 612 C C . PRO A 1 80 ? -12.143 2.321 16.528 1.00 87.62 80 PRO A C 1
ATOM 614 O O . PRO A 1 80 ? -12.114 2.942 15.462 1.00 87.62 80 PRO A O 1
ATOM 617 N N . GLU A 1 81 ? -12.957 2.654 17.524 1.00 86.44 81 GLU A N 1
ATOM 618 C CA . GLU A 1 81 ? -13.759 3.872 17.470 1.00 86.44 81 GLU A CA 1
ATOM 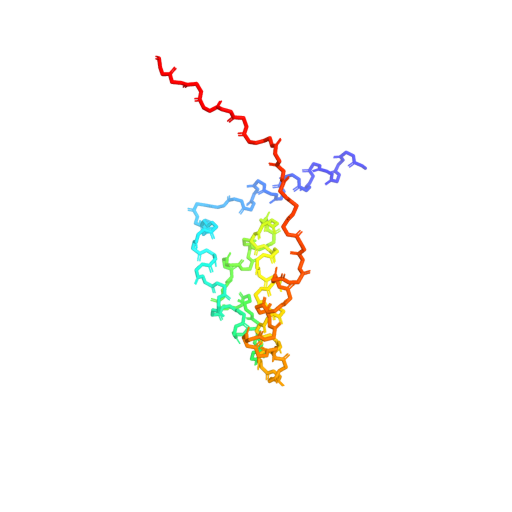619 C C . GLU A 1 81 ? -12.838 5.098 17.358 1.00 86.44 81 GLU A C 1
ATOM 621 O O . GLU A 1 81 ? -11.742 5.141 17.935 1.00 86.44 81 GLU A O 1
ATOM 626 N N . ALA A 1 82 ? -13.275 6.123 16.622 1.00 83.00 82 ALA A N 1
ATOM 627 C CA . ALA A 1 82 ? -12.469 7.327 16.398 1.00 83.00 82 ALA A CA 1
ATOM 628 C C . ALA A 1 82 ? -12.041 7.982 17.726 1.00 83.00 82 ALA A C 1
ATOM 630 O O . ALA A 1 82 ? -10.889 8.385 17.886 1.00 83.00 82 ALA A O 1
ATOM 631 N N . GLU A 1 83 ? -12.942 8.002 18.712 1.00 81.88 83 GLU A N 1
ATOM 632 C CA . GLU A 1 83 ? -12.676 8.508 20.063 1.00 81.88 83 GLU A CA 1
ATOM 633 C C . GLU A 1 83 ? -11.573 7.729 20.797 1.00 81.88 83 GLU A C 1
ATOM 635 O O . GLU A 1 83 ? -10.820 8.304 21.580 1.00 81.88 83 GLU A O 1
ATOM 640 N N . GLU A 1 84 ? -11.462 6.421 20.565 1.00 84.00 84 GLU A N 1
ATOM 641 C CA . GLU A 1 84 ? -10.446 5.573 21.194 1.00 84.00 84 GLU A CA 1
ATOM 642 C C . GLU A 1 84 ? -9.066 5.798 20.566 1.00 84.00 84 GLU A C 1
ATOM 644 O O . GLU A 1 84 ? -8.056 5.872 21.270 1.00 84.00 84 GLU A O 1
ATOM 649 N N . SER A 1 85 ? -9.032 6.005 19.248 1.00 82.12 85 SER A N 1
ATOM 650 C CA . SER A 1 85 ? -7.808 6.365 18.529 1.00 82.12 85 SER A CA 1
ATOM 651 C C . SER A 1 85 ? -7.272 7.732 18.962 1.00 82.12 85 SER A C 1
ATOM 653 O O . SER A 1 85 ? -6.072 7.869 19.186 1.00 82.12 85 SER A O 1
ATOM 655 N N . LEU A 1 86 ? -8.148 8.728 19.141 1.00 84.06 86 LEU A N 1
ATOM 656 C CA . LEU A 1 86 ? -7.766 10.071 19.596 1.00 84.06 86 LEU A CA 1
ATOM 657 C C . LEU A 1 86 ? -7.162 10.056 21.009 1.00 84.06 86 LEU A C 1
ATOM 659 O O . LEU A 1 86 ? -6.099 10.635 21.226 1.00 84.06 86 LEU A O 1
ATOM 663 N N . LYS A 1 87 ? -7.764 9.307 21.942 1.00 85.12 87 LYS A N 1
ATOM 664 C CA . LYS A 1 87 ? -7.248 9.165 23.317 1.00 85.12 87 LYS A CA 1
ATOM 665 C C . LYS A 1 87 ? -5.825 8.608 23.371 1.00 85.12 87 LYS A C 1
ATOM 667 O O . LYS A 1 87 ? -5.066 8.982 24.260 1.00 85.12 87 LYS A O 1
ATOM 672 N N . ARG A 1 88 ? -5.439 7.728 22.438 1.00 79.12 88 ARG A N 1
ATOM 673 C CA . ARG A 1 88 ? -4.063 7.207 22.358 1.00 79.12 88 ARG A CA 1
ATOM 674 C C . ARG A 1 88 ? -3.050 8.320 22.074 1.00 79.12 88 ARG A C 1
ATOM 676 O O . ARG A 1 88 ? -1.990 8.313 22.687 1.00 79.12 88 ARG A O 1
ATOM 683 N N . PHE A 1 89 ? -3.370 9.252 21.177 1.00 75.38 89 PHE A N 1
ATOM 684 C CA . PHE A 1 89 ? -2.473 10.356 20.824 1.00 75.38 89 PHE A CA 1
ATOM 685 C C . PHE A 1 89 ? -2.410 11.435 21.910 1.00 75.38 89 PHE A C 1
ATOM 687 O O . PHE A 1 89 ? -1.364 12.039 22.107 1.00 75.38 89 PHE A O 1
ATOM 694 N N . GLU A 1 90 ? -3.500 11.648 22.649 1.00 73.62 90 GLU A N 1
ATOM 695 C CA . GLU A 1 90 ? -3.524 12.557 23.805 1.00 73.62 90 GLU A CA 1
ATOM 696 C C . GLU A 1 90 ? -2.775 11.993 25.026 1.00 73.62 90 GLU A C 1
ATOM 698 O O . GLU A 1 90 ? -2.296 12.749 25.870 1.00 73.62 90 GLU A O 1
ATOM 703 N N . ALA A 1 91 ? -2.690 10.664 25.139 1.00 62.72 91 ALA A N 1
ATOM 704 C CA . ALA A 1 91 ? -2.050 9.981 26.260 1.00 62.72 91 ALA A CA 1
ATOM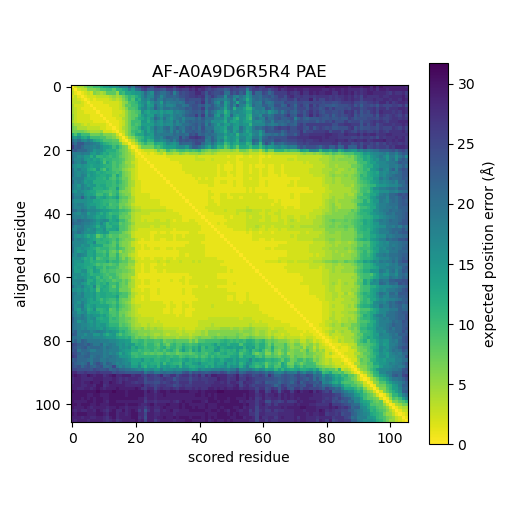 705 C C . ALA A 1 91 ? -0.518 9.898 26.150 1.00 62.72 91 ALA A C 1
ATOM 707 O O . ALA A 1 91 ? 0.142 9.652 27.163 1.00 62.72 91 ALA A O 1
ATOM 708 N N . GLU A 1 92 ? 0.061 10.102 24.962 1.00 54.31 92 GLU A N 1
ATOM 709 C CA . GLU A 1 92 ? 1.504 10.308 24.841 1.00 54.31 92 GLU A CA 1
ATOM 710 C C . GLU A 1 92 ? 1.829 11.748 25.260 1.00 54.31 92 GLU A C 1
ATOM 712 O O . GLU A 1 92 ? 1.362 12.693 24.621 1.00 54.31 92 GLU A O 1
ATOM 717 N N . PRO A 1 93 ? 2.606 11.967 26.340 1.00 50.31 93 PRO A N 1
ATOM 718 C CA . PRO A 1 93 ? 2.994 13.315 26.710 1.00 50.31 93 PRO A CA 1
ATOM 719 C C . PRO A 1 93 ? 3.798 13.904 25.553 1.00 50.31 93 PRO A C 1
ATOM 721 O O . PRO A 1 93 ? 4.861 13.384 25.208 1.00 50.31 93 PRO A O 1
ATOM 724 N N . VAL A 1 94 ? 3.294 14.993 24.967 1.00 56.75 94 VAL A N 1
ATOM 725 C CA . VAL A 1 94 ? 4.056 15.837 24.045 1.00 56.75 94 VAL A CA 1
ATOM 726 C C . VAL A 1 94 ? 5.367 16.170 24.750 1.00 56.75 94 VAL A C 1
ATOM 728 O O . VAL A 1 94 ? 5.380 16.908 25.735 1.00 56.75 94 VAL A O 1
ATOM 731 N N . GLN A 1 95 ? 6.474 15.580 24.297 1.00 54.53 95 GLN A N 1
ATOM 732 C CA . GLN A 1 95 ? 7.785 16.023 24.735 1.00 54.53 95 GLN A CA 1
ATOM 733 C C . GLN A 1 95 ? 7.963 17.415 24.148 1.00 54.53 95 GLN A C 1
ATOM 735 O O . GLN A 1 95 ? 8.214 17.567 22.956 1.00 54.53 95 GLN A O 1
ATOM 740 N N . GLU A 1 96 ? 7.765 18.433 24.980 1.00 47.38 96 GLU A N 1
ATOM 741 C CA . GLU A 1 96 ? 8.087 19.814 24.658 1.00 47.38 96 GLU A CA 1
ATOM 742 C C . GLU A 1 96 ? 9.600 19.894 24.417 1.00 47.38 96 GLU A C 1
ATOM 744 O O . GLU A 1 96 ? 10.397 20.107 25.330 1.00 47.38 96 GLU A O 1
ATOM 749 N N . SER A 1 97 ? 10.027 19.632 23.179 1.00 47.88 97 SER A N 1
ATOM 750 C CA . SER A 1 97 ? 11.390 19.896 22.749 1.00 47.88 97 SER A CA 1
ATOM 751 C C . SER A 1 97 ? 11.537 21.408 22.666 1.00 47.88 97 SER A C 1
ATOM 753 O O . SER A 1 97 ? 11.247 22.030 21.643 1.00 47.88 97 SER A O 1
ATOM 755 N N . ALA A 1 98 ? 11.961 22.001 23.775 1.00 53.09 98 ALA A N 1
ATOM 756 C CA . ALA A 1 98 ? 12.459 23.360 23.839 1.00 53.09 98 ALA A CA 1
ATOM 757 C C . ALA A 1 98 ? 13.775 23.478 23.047 1.00 53.09 98 ALA A C 1
ATOM 759 O O . ALA A 1 98 ? 14.819 23.675 23.649 1.00 53.09 98 ALA A O 1
ATOM 760 N N . ASP A 1 99 ? 13.738 23.292 21.722 1.00 56.00 99 ASP A N 1
ATOM 761 C CA . ASP A 1 99 ? 14.756 23.774 20.779 1.00 56.00 99 ASP A CA 1
ATOM 762 C C . ASP A 1 99 ? 14.285 23.586 19.319 1.00 56.00 99 ASP A C 1
ATOM 764 O O . ASP A 1 99 ? 14.745 22.708 18.590 1.00 56.00 99 ASP A O 1
ATOM 768 N N . ILE A 1 100 ? 13.321 24.393 18.865 1.00 57.62 100 ILE A N 1
ATOM 769 C CA . ILE A 1 100 ? 13.199 24.684 17.428 1.00 57.62 100 ILE A CA 1
ATOM 770 C C . ILE A 1 100 ? 13.731 26.101 17.274 1.00 57.62 100 ILE A C 1
ATOM 772 O O . ILE A 1 100 ? 13.057 27.076 17.608 1.00 57.62 100 ILE A O 1
ATOM 776 N N . GLY A 1 101 ? 15.002 26.171 16.883 1.00 50.88 101 GLY A N 1
ATOM 777 C CA . GLY A 1 101 ? 15.808 27.380 16.848 1.00 50.88 101 GLY A CA 1
ATOM 778 C C . GLY A 1 101 ? 15.118 28.566 16.179 1.00 50.88 101 GLY A C 1
ATOM 779 O O . GLY A 1 101 ? 14.379 28.436 15.202 1.00 50.88 101 GLY A O 1
ATOM 780 N N . ALA A 1 102 ? 15.398 29.745 16.729 1.00 59.25 102 ALA A N 1
ATOM 781 C CA . ALA A 1 102 ? 14.986 31.027 16.190 1.00 59.25 102 ALA A CA 1
ATOM 782 C C . ALA A 1 102 ? 15.262 31.120 14.680 1.00 59.25 102 ALA A C 1
ATOM 784 O O . ALA A 1 102 ? 16.389 30.916 14.229 1.00 59.25 102 ALA A O 1
ATOM 785 N N . VAL A 1 103 ? 14.241 31.492 13.911 1.00 56.94 103 VAL A N 1
ATOM 786 C CA . VAL A 1 103 ? 14.413 31.982 12.542 1.00 56.94 103 VAL A CA 1
ATOM 787 C C . VAL A 1 103 ? 15.053 33.372 12.647 1.00 56.94 103 VAL A C 1
ATOM 789 O O . VAL A 1 103 ? 14.409 34.269 13.199 1.00 56.94 103 VAL A O 1
ATOM 792 N N . PRO A 1 104 ? 16.298 33.603 12.186 1.00 57.78 104 PRO A N 1
ATOM 793 C CA . PRO A 1 104 ? 16.844 34.952 12.178 1.00 57.78 104 PRO A CA 1
ATOM 794 C C . PRO A 1 104 ? 16.061 35.817 11.182 1.00 57.78 104 PRO A C 1
ATOM 796 O O . PRO A 1 104 ? 15.835 35.425 10.036 1.00 57.78 104 PRO A O 1
ATOM 799 N N . ALA A 1 105 ? 15.629 36.989 11.651 1.00 63.84 105 ALA A N 1
ATOM 800 C CA . ALA A 1 105 ? 15.060 38.047 10.822 1.00 63.84 105 ALA A CA 1
ATOM 801 C C . ALA A 1 105 ? 16.122 38.585 9.833 1.00 63.84 105 ALA A C 1
ATOM 803 O O . ALA A 1 105 ? 17.313 38.482 10.142 1.00 63.84 105 ALA A O 1
ATOM 804 N N . PRO A 1 106 ? 15.711 39.110 8.662 1.00 65.00 106 PRO A N 1
ATOM 805 C CA . PRO A 1 106 ? 16.628 39.550 7.607 1.00 65.00 106 PRO A CA 1
ATOM 806 C C . PRO A 1 106 ? 17.555 40.697 8.027 1.00 65.00 106 PRO A C 1
ATOM 808 O O . PRO A 1 106 ? 17.129 41.544 8.846 1.00 65.00 106 PRO A O 1
#

Foldseek 3Di:
DVVVVVVVVVVLVVLDDPPQDDLVNLLVCLVVLLVCVVVVHDSCVVPVNSVSVLVRDVVSVVSSVVSNVQVVCVVVVNDDDPVVVVVVVVPPPPPPPPDPDDDDDD

Solvent-accessible surface area (backbone atoms only — not comparable to full-atom values): 6553 Å² total; per-residue (Å²): 110,73,68,58,56,50,53,55,50,50,51,56,59,71,66,64,54,100,77,65,70,51,71,68,62,39,60,74,44,40,65,65,48,41,54,44,37,74,72,71,48,68,45,59,78,82,37,47,65,50,50,53,43,43,77,72,36,67,68,60,34,52,53,48,53,54,51,43,54,52,51,53,29,50,77,66,73,63,60,76,56,69,72,60,57,50,50,56,63,69,66,50,76,80,77,80,70,91,74,78,74,83,80,80,78,134

Mean predicted aligned error: 12.01 Å